Protein AF-D5C3Y3-F1 (afdb_monomer_lite)

Sequence (87 aa):
MEPLAKLLAVIGAITAMITGLFLIFSRLKAKGQSFGPSSLRAIGIVLFVPTLLILAIVTEFNTEALAALFGTLVGYFLAHSGSS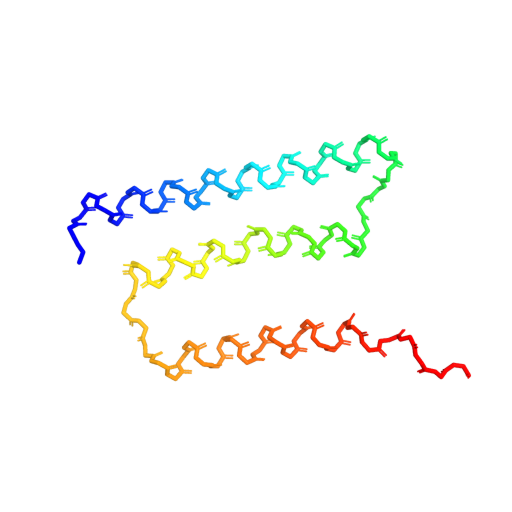TNQ

Foldseek 3Di:
DPPVVLVVLLVVLVVQLVVQLVVLVVVCVVVVHDDDPVSVVSNCCSNPPSVVVNCVSPDDDDPVVVVVVVVVVCVVVVVVVPPPDDD

pLDDT: mean 85.77, std 13.25, range [36.72, 97.81]

Secondary structure (DSSP, 8-state):
--HHHHHHHHHHHHHHHHHHHHHHHHHHHHTTPPS-HHHHHHHHHHHHHHHHHHHHHHS---HHHHHHHHHHHHHHHHHTT--S---

Organism: Nitrosococcus halophilus (strain Nc4) (NCBI:txid472759)

Structure (mmCIF, N/CA/C/O backbone):
data_AF-D5C3Y3-F1
#
_entry.id   AF-D5C3Y3-F1
#
loop_
_atom_site.group_PDB
_atom_site.id
_atom_site.type_symbol
_atom_site.label_atom_id
_atom_site.label_alt_id
_atom_site.label_comp_id
_atom_site.label_asym_id
_atom_site.label_entity_id
_atom_site.label_seq_id
_atom_site.pdbx_PDB_ins_code
_atom_site.Cartn_x
_atom_site.Cartn_y
_atom_site.Cartn_z
_atom_site.occupancy
_atom_site.B_iso_or_equiv
_atom_site.auth_seq_id
_atom_site.auth_comp_id
_atom_site.auth_asym_id
_atom_site.auth_atom_id
_atom_site.pdbx_PDB_model_num
ATOM 1 N N . MET A 1 1 ? 6.223 -1.932 -20.154 1.00 64.06 1 MET A N 1
ATOM 2 C CA . MET A 1 1 ? 4.785 -1.611 -20.018 1.00 64.06 1 MET A CA 1
ATOM 3 C C . MET A 1 1 ? 4.520 -0.303 -20.729 1.00 64.06 1 MET A C 1
ATOM 5 O O . MET A 1 1 ? 5.257 0.643 -20.473 1.00 64.06 1 MET A O 1
ATOM 9 N N . GLU A 1 2 ? 3.502 -0.267 -21.587 1.00 83.81 2 GLU A N 1
ATOM 10 C CA . GLU A 1 2 ? 3.018 0.958 -22.234 1.00 83.81 2 GLU A CA 1
ATOM 11 C C . GLU A 1 2 ? 2.763 2.075 -21.199 1.00 83.81 2 GLU A C 1
ATOM 13 O O . GLU A 1 2 ? 2.297 1.777 -20.090 1.00 83.81 2 GLU A O 1
ATOM 18 N N . PRO A 1 3 ? 3.031 3.355 -21.523 1.00 88.94 3 PRO A N 1
ATOM 19 C CA . PRO A 1 3 ? 2.877 4.474 -20.586 1.00 88.94 3 PRO A CA 1
ATOM 20 C C . PRO A 1 3 ? 1.449 4.583 -20.029 1.00 88.94 3 PRO A C 1
ATOM 22 O O . PRO A 1 3 ? 1.260 4.890 -18.852 1.00 88.94 3 PRO A O 1
ATOM 25 N N . LEU A 1 4 ? 0.447 4.233 -20.839 1.00 93.94 4 LEU A N 1
ATOM 26 C CA . LEU A 1 4 ? -0.952 4.176 -20.420 1.00 93.94 4 LEU A CA 1
ATOM 27 C C . LEU A 1 4 ? -1.200 3.106 -19.343 1.00 93.94 4 LEU A C 1
ATOM 29 O O . LEU A 1 4 ? -1.914 3.360 -18.377 1.00 93.94 4 LEU A O 1
ATOM 33 N N . ALA A 1 5 ? -0.586 1.926 -19.464 1.00 92.00 5 ALA A N 1
ATOM 34 C CA . ALA A 1 5 ? -0.751 0.847 -18.489 1.00 92.00 5 ALA A CA 1
ATOM 35 C C . ALA A 1 5 ? -0.152 1.220 -17.125 1.00 92.00 5 ALA A C 1
ATOM 37 O O . ALA A 1 5 ? -0.764 0.953 -16.090 1.00 92.00 5 ALA A O 1
ATOM 38 N N . LYS A 1 6 ? 1.006 1.899 -17.119 1.00 92.06 6 LYS A N 1
ATOM 39 C CA . LYS A 1 6 ? 1.600 2.440 -15.886 1.00 92.06 6 LYS A CA 1
ATOM 40 C C . LYS A 1 6 ? 0.659 3.444 -15.217 1.00 92.06 6 LYS A C 1
ATOM 42 O O . LYS A 1 6 ? 0.418 3.343 -14.018 1.00 92.06 6 LYS A O 1
ATOM 47 N N . LEU A 1 7 ? 0.089 4.367 -15.994 1.00 94.56 7 LEU A N 1
ATOM 48 C CA . LEU A 1 7 ? -0.856 5.364 -15.489 1.00 94.56 7 LEU A CA 1
ATOM 49 C C . LEU A 1 7 ? -2.103 4.714 -14.871 1.00 94.56 7 LEU A C 1
ATOM 51 O O . LEU A 1 7 ? -2.480 5.057 -13.752 1.00 94.56 7 LEU A O 1
ATOM 55 N N . LEU A 1 8 ? -2.713 3.747 -15.562 1.00 96.31 8 LEU A N 1
ATOM 56 C CA . LEU A 1 8 ? -3.890 3.032 -15.062 1.00 96.31 8 LEU A CA 1
ATOM 57 C C . LEU A 1 8 ? -3.595 2.269 -13.767 1.00 96.31 8 LEU A C 1
ATOM 59 O O . LEU A 1 8 ? -4.408 2.297 -12.845 1.00 96.31 8 LEU A O 1
ATOM 63 N N . ALA A 1 9 ? -2.427 1.633 -13.667 1.00 94.25 9 ALA A N 1
ATOM 64 C CA . ALA A 1 9 ? -2.027 0.930 -12.455 1.00 94.25 9 ALA A CA 1
ATOM 65 C C . ALA A 1 9 ? -1.830 1.885 -11.266 1.00 94.25 9 ALA A C 1
ATOM 67 O O . ALA A 1 9 ? -2.275 1.581 -10.160 1.00 94.25 9 ALA A O 1
ATOM 68 N N . VAL A 1 10 ? -1.230 3.059 -11.491 1.00 95.62 10 VAL A N 1
ATOM 69 C CA . VAL A 1 10 ? -1.067 4.088 -10.450 1.00 95.62 10 VAL A CA 1
ATOM 70 C C . VAL A 1 10 ? -2.423 4.631 -9.999 1.00 95.62 10 VAL A C 1
ATOM 72 O O . VAL A 1 10 ? -2.679 4.697 -8.798 1.00 95.62 10 VAL A O 1
ATOM 75 N N . ILE A 1 11 ? -3.320 4.959 -10.934 1.00 97.38 11 ILE A N 1
ATOM 76 C CA . ILE A 1 11 ? -4.680 5.415 -10.609 1.00 97.38 11 ILE A CA 1
ATOM 77 C C . ILE A 1 11 ? -5.417 4.339 -9.805 1.00 97.38 11 ILE A C 1
ATOM 79 O O . ILE A 1 11 ? -5.963 4.639 -8.747 1.00 97.38 11 ILE A O 1
ATOM 83 N N . GLY A 1 12 ? -5.372 3.082 -10.253 1.00 96.94 12 GLY A N 1
ATOM 84 C CA . GLY A 1 12 ? -5.994 1.962 -9.550 1.00 96.94 12 GLY A CA 1
ATOM 85 C C . GLY A 1 12 ? -5.453 1.778 -8.130 1.00 96.94 12 GLY A C 1
ATOM 86 O O . GLY A 1 12 ? -6.234 1.605 -7.194 1.00 96.94 12 GLY A O 1
ATOM 87 N N . ALA A 1 13 ? -4.136 1.889 -7.941 1.00 96.88 13 ALA A N 1
ATOM 88 C CA . ALA A 1 13 ? -3.506 1.824 -6.624 1.00 96.88 13 ALA A CA 1
ATOM 89 C C . ALA A 1 13 ? -3.967 2.970 -5.704 1.00 96.88 13 ALA A C 1
ATOM 91 O O . ALA A 1 13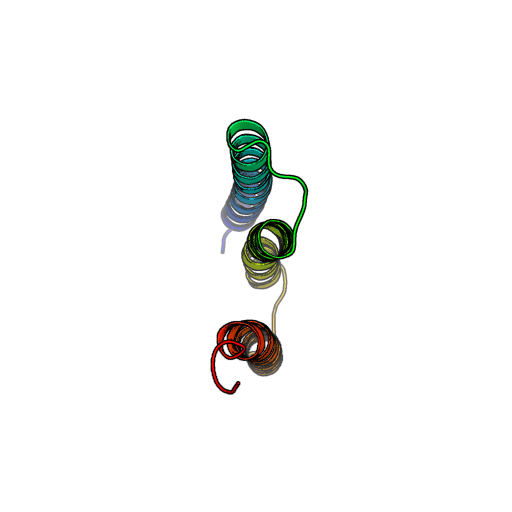 ? -4.277 2.733 -4.535 1.00 96.88 13 ALA A O 1
ATOM 92 N N . ILE A 1 14 ? -4.082 4.195 -6.227 1.00 97.50 14 ILE A N 1
ATOM 93 C CA . ILE A 1 14 ? -4.592 5.352 -5.474 1.00 97.50 14 ILE A CA 1
ATOM 94 C C . ILE A 1 14 ? -6.062 5.155 -5.096 1.00 97.50 14 ILE A C 1
ATOM 96 O O . ILE A 1 14 ? -6.432 5.346 -3.936 1.00 97.50 14 ILE A O 1
ATOM 100 N N . THR A 1 15 ? -6.905 4.718 -6.034 1.00 97.50 15 THR A N 1
ATOM 101 C CA . THR A 1 15 ? -8.316 4.421 -5.758 1.00 97.50 15 THR A CA 1
ATOM 102 C C . THR A 1 15 ? -8.458 3.332 -4.694 1.00 97.50 15 THR A C 1
ATOM 104 O O . THR A 1 15 ? -9.292 3.462 -3.794 1.00 97.50 15 THR A O 1
ATOM 107 N N . ALA A 1 16 ? -7.619 2.293 -4.737 1.00 96.81 16 ALA A N 1
ATOM 108 C CA . ALA A 1 16 ? -7.592 1.243 -3.724 1.00 96.81 16 ALA A CA 1
ATOM 109 C C . ALA A 1 16 ? -7.187 1.778 -2.338 1.00 96.81 16 ALA A C 1
ATOM 111 O O . ALA A 1 16 ? -7.843 1.433 -1.356 1.00 96.81 16 ALA A O 1
ATOM 112 N N . MET A 1 17 ? -6.179 2.659 -2.248 1.00 97.00 17 MET A N 1
ATOM 113 C CA . MET A 1 17 ? -5.788 3.306 -0.984 1.00 97.00 17 MET A CA 1
ATOM 114 C C . MET A 1 17 ? -6.943 4.103 -0.379 1.00 97.00 17 MET A C 1
ATOM 116 O O . MET A 1 17 ? -7.298 3.901 0.782 1.00 97.00 17 MET A O 1
ATOM 120 N N . ILE A 1 18 ? -7.565 4.976 -1.174 1.00 97.81 18 ILE A N 1
ATOM 121 C CA . ILE A 1 18 ? -8.674 5.825 -0.718 1.00 97.81 18 ILE A CA 1
ATOM 122 C C . ILE A 1 18 ? -9.852 4.961 -0.255 1.00 97.81 18 ILE A C 1
ATOM 124 O O . ILE A 1 18 ? -10.396 5.176 0.830 1.00 97.81 18 ILE A O 1
ATOM 128 N N . THR A 1 19 ? -10.211 3.942 -1.039 1.00 97.38 19 THR A N 1
ATOM 129 C CA . THR A 1 19 ? -11.308 3.022 -0.709 1.00 97.38 19 THR A CA 1
ATOM 130 C C . THR A 1 19 ? -11.002 2.224 0.558 1.00 97.38 19 THR A C 1
ATOM 132 O O . THR A 1 19 ? -11.852 2.106 1.438 1.00 97.38 19 THR A O 1
ATOM 135 N N . GLY A 1 20 ? -9.778 1.710 0.697 1.00 96.06 20 GLY A N 1
ATOM 136 C CA . GLY A 1 20 ? -9.346 0.970 1.879 1.00 96.06 20 GLY A CA 1
ATOM 137 C C . GLY A 1 20 ? -9.411 1.819 3.148 1.00 96.06 20 GLY A C 1
ATOM 138 O O . GLY A 1 20 ? -9.942 1.364 4.162 1.00 96.06 20 GLY A O 1
ATOM 139 N N . LEU A 1 21 ? -8.954 3.075 3.084 1.00 96.56 21 LEU A N 1
ATOM 140 C CA . LEU A 1 21 ? -9.079 4.015 4.197 1.00 96.56 21 LEU A CA 1
ATOM 141 C C . LEU A 1 21 ? -10.550 4.246 4.539 1.00 96.56 21 LEU A C 1
ATOM 143 O O . LEU A 1 21 ? -10.938 4.080 5.694 1.00 96.56 21 LEU A O 1
ATOM 147 N N . PHE A 1 22 ? -11.380 4.558 3.541 1.00 96.69 22 PHE A N 1
ATOM 148 C CA . PHE A 1 22 ? -12.811 4.779 3.739 1.00 96.69 22 PHE A CA 1
ATOM 149 C C . PHE A 1 22 ? -13.494 3.590 4.434 1.00 96.69 22 PHE A C 1
ATOM 151 O O . PHE A 1 22 ? -14.288 3.784 5.358 1.00 96.69 22 PHE A O 1
ATOM 158 N N . LEU A 1 23 ? -13.146 2.357 4.055 1.00 95.81 23 LEU A N 1
ATOM 159 C CA . LEU A 1 23 ? -13.658 1.142 4.691 1.00 95.81 23 LEU A CA 1
ATOM 160 C C . LEU A 1 23 ? -13.188 0.993 6.142 1.00 95.81 23 LEU A C 1
ATOM 162 O O . LEU A 1 23 ? -13.988 0.610 6.998 1.00 95.81 23 LEU A O 1
ATOM 166 N N . ILE A 1 24 ? -11.924 1.308 6.440 1.00 95.19 24 ILE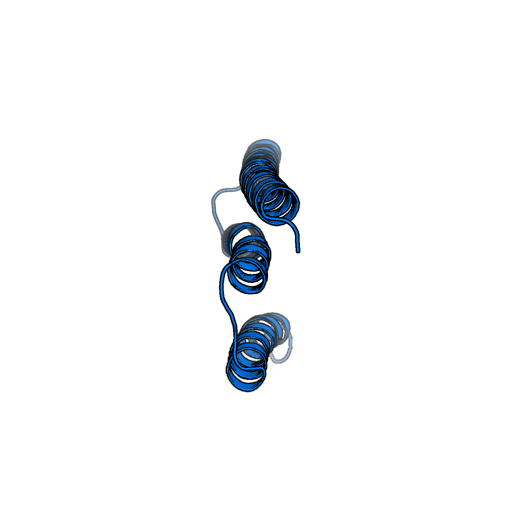 A N 1
ATOM 167 C CA . ILE A 1 24 ? -11.401 1.289 7.812 1.00 95.19 24 ILE A CA 1
ATOM 168 C C . ILE A 1 24 ? -12.170 2.296 8.668 1.00 95.19 24 ILE A C 1
ATOM 170 O O . ILE A 1 24 ? -12.751 1.913 9.682 1.00 95.19 24 ILE A O 1
ATOM 174 N N . PHE A 1 25 ? -12.252 3.554 8.233 1.00 94.19 25 PHE A N 1
ATOM 175 C CA . PHE A 1 25 ? -12.976 4.611 8.940 1.00 94.19 25 PHE A CA 1
ATOM 176 C C . PHE A 1 25 ? -14.450 4.264 9.165 1.00 94.19 25 PHE A C 1
ATOM 178 O O . PHE A 1 25 ? -14.965 4.412 10.275 1.00 94.19 25 PHE A O 1
ATOM 185 N N . SER A 1 26 ? -15.117 3.745 8.132 1.00 93.88 26 SER A N 1
ATOM 186 C CA . SER A 1 26 ? -16.515 3.318 8.215 1.00 93.88 26 SER A CA 1
ATOM 187 C C . SER A 1 26 ? -16.700 2.188 9.228 1.00 93.88 26 SER A C 1
ATOM 189 O O . SER A 1 26 ? -17.638 2.221 10.024 1.00 93.88 26 SER A O 1
ATOM 191 N N . ARG A 1 27 ? -15.783 1.211 9.264 1.00 92.56 27 ARG A N 1
ATOM 192 C CA . ARG A 1 27 ? -15.813 0.122 10.251 1.00 92.56 27 ARG A CA 1
ATOM 193 C C . ARG A 1 27 ? -15.530 0.601 11.670 1.00 92.56 27 ARG A C 1
ATOM 195 O O . ARG A 1 27 ? -16.195 0.125 12.586 1.00 92.56 27 ARG A O 1
ATOM 202 N N . LEU A 1 28 ? -14.586 1.521 11.860 1.00 93.25 28 LEU A N 1
ATOM 203 C CA . LEU A 1 28 ? -14.299 2.109 13.173 1.00 93.25 28 LEU A CA 1
ATOM 204 C C . LEU A 1 28 ? -15.535 2.826 13.715 1.00 93.25 28 LEU A C 1
ATOM 206 O O . LEU A 1 28 ? -15.963 2.551 14.836 1.00 93.25 28 LEU A O 1
ATOM 210 N N . LYS A 1 29 ? -16.165 3.659 12.876 1.00 92.25 29 LYS A N 1
ATOM 211 C CA . LYS A 1 29 ? -17.396 4.377 13.220 1.00 92.25 29 LYS A CA 1
ATOM 212 C C . LYS A 1 29 ? -18.545 3.421 13.545 1.00 92.25 29 LYS A C 1
ATOM 214 O O . LYS A 1 29 ? -19.196 3.593 14.568 1.00 92.25 29 LYS A O 1
ATOM 219 N N . ALA A 1 30 ? -18.766 2.396 12.719 1.00 93.44 30 ALA A N 1
ATOM 220 C CA . ALA A 1 30 ? -19.833 1.414 12.933 1.00 93.44 30 ALA A CA 1
ATOM 221 C C . ALA A 1 30 ? -19.652 0.599 14.224 1.00 93.44 30 ALA A C 1
ATOM 223 O O . ALA A 1 30 ? -20.634 0.196 14.838 1.00 93.44 30 ALA A O 1
ATOM 224 N N . LYS A 1 31 ? -18.405 0.363 14.648 1.00 91.88 31 LYS A N 1
ATOM 225 C CA . LYS A 1 31 ? -18.088 -0.358 15.888 1.00 91.88 31 LYS A CA 1
ATOM 226 C C . LYS A 1 31 ? -17.960 0.548 17.116 1.00 91.88 31 LYS A C 1
ATOM 228 O O . LYS A 1 31 ? -17.675 0.033 18.192 1.00 91.88 31 LYS A O 1
ATOM 233 N N . GLY A 1 32 ? -18.112 1.867 16.967 1.00 89.06 32 GLY A N 1
ATOM 234 C CA . GLY A 1 32 ? -17.876 2.826 18.050 1.00 89.06 32 GLY A CA 1
ATOM 235 C C . GLY A 1 32 ? -16.451 2.764 18.614 1.00 89.06 32 GLY A C 1
ATOM 236 O O . GLY A 1 32 ? -16.240 3.073 19.782 1.00 89.06 32 GLY A O 1
ATOM 237 N N . GLN A 1 33 ? -15.480 2.314 17.813 1.00 87.69 33 GLN A N 1
ATOM 238 C CA . GLN A 1 33 ? -14.094 2.152 18.245 1.00 87.69 33 GLN A CA 1
ATOM 239 C C . GLN A 1 33 ? -13.281 3.399 17.906 1.00 87.69 33 GLN A C 1
ATOM 241 O O . GLN A 1 33 ? -13.389 3.953 16.810 1.00 87.69 33 GLN A O 1
ATOM 246 N N . SER A 1 34 ? -12.438 3.817 18.846 1.00 86.12 34 SER A N 1
ATOM 247 C CA . SER A 1 34 ? -11.412 4.824 18.601 1.00 86.12 34 SER A CA 1
ATOM 248 C C . SER A 1 34 ? -10.261 4.236 17.782 1.00 86.12 34 SER A C 1
ATOM 250 O O . SER A 1 34 ? -10.147 3.023 17.583 1.00 86.12 34 SER A O 1
ATOM 252 N N . PHE A 1 35 ? -9.383 5.111 17.300 1.00 87.75 35 PHE A N 1
ATOM 253 C CA . PHE A 1 35 ? -8.136 4.676 16.693 1.00 87.75 35 PHE A CA 1
ATOM 254 C C . PHE A 1 35 ? -7.275 3.937 17.716 1.00 87.75 35 PHE A C 1
ATOM 256 O O . PHE A 1 35 ? -6.846 4.511 18.713 1.00 87.75 35 PHE A O 1
ATOM 263 N N . GLY A 1 36 ? -7.010 2.666 17.440 1.00 87.38 36 GLY A N 1
ATOM 264 C CA . GLY A 1 36 ? -6.142 1.814 18.237 1.00 87.38 36 GLY A CA 1
ATOM 265 C C . GLY A 1 36 ? -5.067 1.123 17.395 1.00 87.38 36 GLY A C 1
ATOM 266 O O . GLY A 1 36 ? -4.967 1.346 16.181 1.00 87.38 36 GLY A O 1
ATOM 267 N N . PRO A 1 37 ? -4.274 0.233 18.015 1.00 87.62 37 PRO A N 1
ATOM 268 C CA . PRO A 1 37 ? -3.195 -0.486 17.338 1.00 87.62 37 PRO A CA 1
ATOM 269 C C . PRO A 1 37 ? -3.666 -1.275 16.107 1.00 87.62 37 PRO A C 1
ATOM 271 O O . PRO A 1 37 ? -2.993 -1.295 15.078 1.00 87.62 37 PRO A O 1
ATOM 274 N N . SER A 1 38 ? -4.857 -1.879 16.171 1.00 86.69 38 SER A N 1
ATOM 275 C CA . SER A 1 38 ? -5.435 -2.654 15.067 1.00 86.69 38 SER A CA 1
ATOM 276 C C . SER A 1 38 ? -5.796 -1.786 13.858 1.00 86.69 38 SER A C 1
ATOM 278 O O . SER A 1 38 ? -5.496 -2.157 12.723 1.00 86.69 38 SER A O 1
ATOM 280 N N . SER A 1 39 ? -6.393 -0.611 14.080 1.00 90.12 39 SER A N 1
ATOM 281 C CA . SER A 1 39 ? -6.732 0.327 13.008 1.00 90.12 39 SER A CA 1
ATOM 282 C C . SER A 1 39 ? -5.497 0.993 12.416 1.00 90.12 39 SER A C 1
ATOM 284 O O . SER A 1 39 ? -5.427 1.151 11.203 1.00 90.12 39 SER A O 1
ATOM 286 N N . LEU A 1 40 ? -4.501 1.327 13.243 1.00 90.25 40 LEU A N 1
ATOM 287 C CA . LEU A 1 40 ? -3.222 1.863 12.773 1.00 90.25 40 LEU A CA 1
ATOM 288 C C . LEU A 1 40 ? -2.479 0.842 11.908 1.00 90.25 40 LEU A C 1
ATOM 290 O O . LEU A 1 40 ? -2.009 1.191 10.829 1.00 90.25 40 LEU A O 1
ATOM 294 N N . ARG A 1 41 ? -2.450 -0.433 12.320 1.00 85.81 41 ARG A N 1
ATOM 295 C CA . ARG A 1 41 ? -1.890 -1.524 11.508 1.00 85.81 41 ARG A CA 1
ATOM 296 C C . ARG A 1 41 ? -2.627 -1.670 10.177 1.00 85.81 41 ARG A C 1
ATOM 298 O O . ARG A 1 41 ? -1.984 -1.808 9.141 1.00 85.81 41 ARG A O 1
ATOM 305 N N . ALA A 1 42 ? -3.959 -1.612 10.188 1.00 90.00 42 ALA A N 1
ATOM 306 C CA . ALA A 1 42 ? -4.761 -1.690 8.969 1.00 90.00 42 ALA A CA 1
ATOM 307 C C . ALA A 1 42 ? -4.496 -0.506 8.023 1.00 90.00 42 ALA A C 1
ATOM 309 O O . ALA A 1 42 ? -4.305 -0.718 6.830 1.00 90.00 42 ALA A O 1
ATOM 310 N N . ILE A 1 43 ? -4.428 0.721 8.552 1.00 93.06 43 ILE A N 1
ATOM 311 C CA . ILE A 1 43 ? -4.092 1.931 7.782 1.00 93.06 43 ILE A CA 1
ATOM 312 C C . ILE A 1 43 ? -2.695 1.803 7.183 1.00 93.06 43 ILE A C 1
ATOM 314 O O . ILE A 1 43 ? -2.522 2.038 5.991 1.00 93.06 43 ILE A O 1
ATOM 318 N N . GLY A 1 44 ? -1.722 1.369 7.988 1.00 89.44 44 GLY A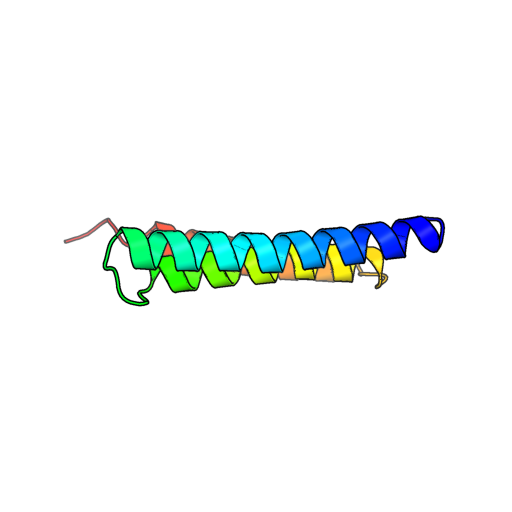 N 1
ATOM 319 C CA . GLY A 1 44 ? -0.360 1.113 7.537 1.00 89.44 44 GLY A CA 1
ATOM 320 C C . GLY A 1 44 ? -0.334 0.157 6.348 1.00 89.44 44 GLY A C 1
ATOM 321 O O . GLY A 1 44 ? 0.222 0.500 5.315 1.00 89.44 44 GLY A O 1
ATOM 322 N N . ILE A 1 45 ? -1.007 -0.994 6.438 1.00 89.44 45 ILE A N 1
ATOM 323 C CA . ILE A 1 45 ? -1.075 -1.974 5.340 1.00 89.44 45 ILE A CA 1
ATOM 324 C C . ILE A 1 45 ? -1.750 -1.383 4.093 1.00 89.44 45 ILE A C 1
ATOM 326 O O . ILE A 1 45 ? -1.229 -1.535 2.987 1.00 89.44 45 ILE A O 1
ATOM 330 N N . VAL A 1 46 ? -2.887 -0.702 4.268 1.00 94.81 46 VAL A N 1
ATOM 331 C CA . VAL A 1 46 ? -3.669 -0.114 3.168 1.00 94.81 46 VAL A CA 1
ATOM 332 C C . VAL A 1 46 ? -2.892 0.960 2.415 1.00 94.81 46 VAL A C 1
ATOM 334 O O . VAL A 1 46 ? -3.062 1.074 1.209 1.00 94.81 46 VAL A O 1
ATOM 337 N N . LEU A 1 47 ? -2.040 1.728 3.090 1.00 93.12 47 LEU A N 1
ATOM 338 C CA . LEU A 1 47 ? -1.194 2.733 2.445 1.00 93.12 47 LEU A CA 1
ATOM 3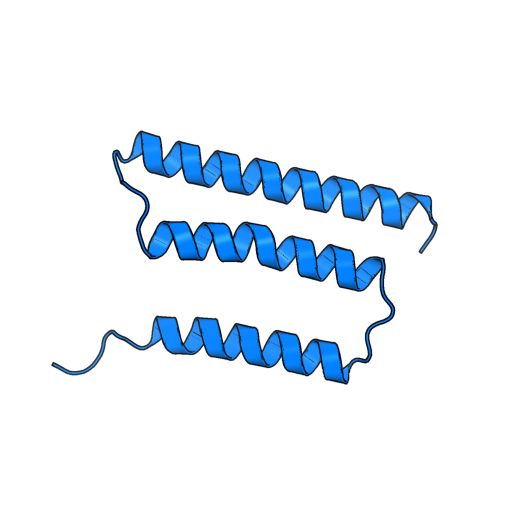39 C C . LEU A 1 47 ? 0.074 2.120 1.853 1.00 93.12 47 LEU A C 1
ATOM 341 O O . LEU A 1 47 ? 0.515 2.485 0.764 1.00 93.12 47 LEU A O 1
ATOM 345 N N . PHE A 1 48 ? 0.670 1.177 2.570 1.00 90.50 48 PHE A N 1
ATOM 346 C CA . PHE A 1 48 ? 2.001 0.690 2.269 1.00 90.50 48 PHE A CA 1
ATOM 347 C C . PHE A 1 48 ? 2.033 -0.256 1.059 1.00 90.50 48 PHE A C 1
ATOM 349 O O . PHE A 1 48 ? 2.867 -0.086 0.171 1.00 90.50 48 PHE A O 1
ATOM 356 N N . VAL A 1 49 ? 1.112 -1.224 0.973 1.00 90.25 49 VAL A N 1
ATOM 357 C CA . VAL A 1 49 ? 1.105 -2.208 -0.129 1.00 90.25 49 VAL A CA 1
ATOM 358 C C . VAL A 1 49 ? 0.888 -1.541 -1.498 1.00 90.25 49 VAL A C 1
ATOM 360 O O . VAL A 1 49 ? 1.670 -1.810 -2.413 1.00 90.25 49 VAL A O 1
ATOM 363 N N . PRO A 1 50 ? -0.090 -0.629 -1.676 1.00 93.00 50 PRO A N 1
ATOM 364 C CA . PRO A 1 50 ? -0.251 0.075 -2.947 1.00 93.00 50 PRO A CA 1
ATOM 365 C C . PRO A 1 50 ? 0.924 1.007 -3.261 1.00 93.00 50 PRO A C 1
ATOM 367 O O . PRO A 1 50 ? 1.270 1.169 -4.428 1.00 93.00 50 PRO A O 1
ATOM 370 N N . THR A 1 51 ? 1.585 1.569 -2.243 1.00 92.06 51 THR A N 1
ATOM 371 C CA . THR A 1 51 ? 2.807 2.368 -2.434 1.00 92.06 51 THR A CA 1
ATOM 372 C C . THR A 1 51 ? 3.942 1.517 -3.002 1.00 92.06 51 THR A C 1
ATOM 374 O O . THR A 1 51 ? 4.578 1.932 -3.969 1.00 92.06 51 THR A O 1
ATOM 377 N N . LEU A 1 52 ? 4.163 0.301 -2.484 1.00 89.31 52 LEU A N 1
ATOM 378 C CA . LEU A 1 52 ? 5.142 -0.622 -3.070 1.00 89.31 52 LEU A CA 1
ATOM 379 C C . LEU A 1 52 ? 4.816 -0.970 -4.521 1.00 89.31 52 LEU A C 1
ATOM 381 O O . LEU A 1 52 ? 5.722 -1.010 -5.349 1.00 89.31 52 LEU A O 1
ATOM 385 N N . LEU A 1 53 ? 3.538 -1.197 -4.834 1.00 89.69 53 LEU A N 1
ATOM 386 C CA . LEU A 1 53 ? 3.102 -1.469 -6.202 1.00 89.69 53 LEU A CA 1
ATOM 387 C C . LEU A 1 53 ? 3.426 -0.291 -7.131 1.00 89.69 53 LEU A C 1
ATOM 389 O O . LEU A 1 53 ? 3.985 -0.497 -8.203 1.00 89.69 53 LEU A O 1
ATOM 393 N N . ILE A 1 54 ? 3.121 0.941 -6.714 1.00 92.38 54 ILE A N 1
ATOM 394 C CA . ILE A 1 54 ? 3.440 2.150 -7.487 1.00 92.38 54 ILE A CA 1
ATOM 395 C C . ILE A 1 54 ? 4.946 2.251 -7.714 1.00 92.38 54 ILE A C 1
ATOM 397 O O . ILE A 1 54 ? 5.383 2.441 -8.849 1.00 92.38 54 ILE A O 1
ATOM 401 N N . LEU A 1 55 ? 5.747 2.087 -6.660 1.00 90.00 55 LEU A N 1
ATOM 402 C CA . LEU A 1 55 ? 7.195 2.163 -6.784 1.00 90.00 55 LEU A CA 1
ATOM 403 C C . LEU A 1 55 ? 7.725 1.067 -7.718 1.00 90.00 55 LEU A C 1
ATOM 405 O O . LEU A 1 55 ? 8.516 1.367 -8.602 1.00 90.00 55 LEU A O 1
ATOM 409 N N . ALA A 1 56 ? 7.237 -0.171 -7.620 1.00 86.31 56 ALA A N 1
ATOM 410 C CA . ALA A 1 56 ? 7.662 -1.269 -8.493 1.00 86.31 56 ALA A CA 1
ATOM 411 C C . ALA A 1 56 ? 7.353 -1.030 -9.983 1.00 86.31 56 ALA A C 1
ATOM 413 O O . ALA A 1 56 ? 7.996 -1.608 -10.856 1.00 86.31 56 ALA A O 1
ATOM 414 N N . ILE A 1 57 ? 6.364 -0.187 -10.283 1.00 88.62 57 ILE A N 1
ATOM 415 C CA . ILE A 1 57 ? 5.933 0.137 -11.649 1.00 88.62 57 ILE A CA 1
ATOM 416 C C . ILE A 1 57 ? 6.670 1.363 -12.207 1.00 88.62 57 ILE A C 1
ATOM 418 O O . ILE A 1 57 ? 6.947 1.441 -13.413 1.00 88.62 57 ILE A O 1
ATOM 422 N N . VAL A 1 58 ? 6.932 2.348 -11.347 1.00 88.94 58 VAL A N 1
ATOM 423 C CA . VAL A 1 58 ? 7.483 3.654 -11.731 1.00 88.94 58 VAL A CA 1
ATOM 424 C C . VAL A 1 58 ? 9.005 3.693 -11.603 1.00 88.94 58 VAL A C 1
ATOM 426 O O . VAL A 1 58 ? 9.651 4.401 -12.372 1.00 88.94 58 VAL A O 1
ATOM 429 N N . THR A 1 59 ? 9.581 2.919 -10.685 1.00 86.94 59 THR A N 1
ATOM 430 C CA . THR A 1 59 ? 11.026 2.868 -10.435 1.00 86.94 59 THR A CA 1
ATOM 431 C C . THR A 1 59 ? 11.619 1.525 -10.838 1.00 86.94 59 THR A C 1
ATOM 433 O O . THR A 1 59 ? 10.984 0.480 -10.709 1.00 86.94 59 THR A O 1
ATOM 436 N N . GLU A 1 60 ? 12.857 1.553 -11.321 1.00 83.50 60 GLU A N 1
ATOM 437 C CA . GLU A 1 60 ? 13.647 0.349 -11.561 1.00 83.50 60 GLU A CA 1
ATOM 438 C C . GLU A 1 60 ? 14.336 -0.045 -10.257 1.00 83.50 60 GLU A C 1
ATOM 440 O O . GLU A 1 60 ? 15.397 0.467 -9.902 1.00 83.50 60 GLU A O 1
ATOM 445 N N . PHE A 1 61 ? 13.697 -0.928 -9.497 1.00 79.00 61 PHE A N 1
ATOM 446 C CA . PHE A 1 61 ? 14.309 -1.451 -8.286 1.00 79.00 61 PHE A CA 1
ATOM 447 C C . PHE A 1 61 ? 15.371 -2.498 -8.599 1.00 79.00 61 PHE A C 1
ATOM 449 O O . PHE A 1 61 ? 15.141 -3.429 -9.370 1.00 79.00 61 PHE A O 1
ATOM 456 N N . ASN A 1 62 ? 16.488 -2.421 -7.876 1.00 83.19 62 ASN A N 1
ATOM 457 C CA . ASN A 1 62 ? 17.347 -3.582 -7.695 1.00 83.19 62 ASN A CA 1
ATOM 458 C C . ASN A 1 62 ? 16.579 -4.646 -6.882 1.00 83.19 62 ASN A C 1
ATOM 460 O O . ASN A 1 62 ? 15.943 -4.336 -5.869 1.00 83.19 62 ASN A O 1
ATOM 464 N N . THR A 1 63 ? 16.650 -5.904 -7.313 1.00 82.38 63 THR A N 1
ATOM 465 C CA . THR A 1 63 ? 16.050 -7.058 -6.631 1.00 82.38 63 THR A CA 1
ATOM 466 C C . THR A 1 63 ? 16.491 -7.187 -5.171 1.00 82.38 63 THR A C 1
ATOM 468 O O . THR A 1 63 ? 15.695 -7.611 -4.337 1.00 82.38 63 THR A O 1
ATOM 471 N N . GLU A 1 64 ? 17.710 -6.759 -4.833 1.00 85.38 64 GLU A N 1
ATOM 472 C CA . GLU A 1 64 ? 18.221 -6.712 -3.456 1.00 85.38 64 GLU A CA 1
ATOM 473 C C . GLU A 1 64 ? 17.466 -5.696 -2.592 1.00 85.38 64 GLU A C 1
ATOM 475 O O . GLU A 1 64 ? 17.103 -5.993 -1.455 1.00 85.38 64 GLU A O 1
ATOM 480 N N . ALA A 1 65 ? 17.168 -4.514 -3.141 1.00 85.69 65 ALA A N 1
ATOM 481 C CA . ALA A 1 65 ? 16.418 -3.480 -2.434 1.00 85.69 65 ALA A CA 1
ATOM 482 C C . ALA A 1 65 ? 14.971 -3.924 -2.184 1.00 85.69 65 ALA A C 1
ATOM 484 O O . ALA A 1 65 ? 14.448 -3.735 -1.086 1.00 85.69 65 ALA A O 1
ATOM 485 N N . LEU A 1 66 ? 14.342 -4.580 -3.167 1.00 83.06 66 LEU A N 1
ATOM 486 C CA . LEU A 1 66 ? 13.027 -5.196 -2.981 1.00 83.06 66 LEU A CA 1
ATOM 487 C C . LEU A 1 66 ? 13.074 -6.265 -1.887 1.00 83.06 66 LEU A C 1
ATOM 489 O O . LEU A 1 66 ? 12.263 -6.216 -0.967 1.00 83.06 66 LEU A O 1
ATOM 493 N N . ALA A 1 67 ? 14.035 -7.190 -1.940 1.00 86.56 67 ALA A N 1
ATOM 494 C CA . ALA A 1 67 ? 14.189 -8.238 -0.935 1.00 86.56 67 ALA A CA 1
ATOM 495 C C . ALA A 1 67 ? 14.404 -7.672 0.478 1.00 86.56 67 ALA A C 1
ATOM 497 O O . ALA A 1 67 ? 13.785 -8.156 1.424 1.00 86.56 67 ALA A O 1
ATOM 498 N N . ALA A 1 68 ? 15.214 -6.619 0.625 1.00 89.38 68 ALA A N 1
ATOM 499 C CA . ALA A 1 68 ? 15.419 -5.933 1.897 1.00 89.38 68 ALA A CA 1
ATOM 500 C C . ALA A 1 68 ? 14.121 -5.296 2.417 1.00 89.38 68 ALA A C 1
ATOM 502 O O . ALA A 1 68 ? 13.739 -5.536 3.562 1.00 89.38 68 ALA A O 1
ATOM 503 N N . LEU A 1 69 ? 13.399 -4.555 1.567 1.00 85.81 69 LEU A N 1
ATOM 504 C CA . LEU A 1 69 ? 12.112 -3.952 1.928 1.00 85.81 69 LEU A CA 1
ATOM 505 C C . LEU A 1 69 ? 11.086 -5.022 2.333 1.00 85.81 69 LEU A C 1
ATOM 507 O O . LEU A 1 69 ? 10.444 -4.891 3.375 1.00 85.81 69 LEU A O 1
ATOM 511 N N . PHE A 1 70 ? 10.971 -6.111 1.567 1.00 84.69 70 PHE A N 1
ATOM 512 C CA . PHE A 1 70 ? 10.106 -7.246 1.902 1.00 84.69 70 PHE A CA 1
ATOM 513 C C . PHE A 1 70 ? 10.519 -7.926 3.210 1.00 84.69 70 PHE A C 1
ATOM 515 O O . PHE A 1 70 ? 9.658 -8.200 4.046 1.00 84.69 70 PHE A O 1
ATOM 522 N N . GLY A 1 71 ? 11.815 -8.143 3.430 1.00 87.06 71 GLY A N 1
ATOM 523 C CA . GLY A 1 71 ? 12.350 -8.715 4.663 1.00 87.06 71 GLY A CA 1
ATOM 524 C C . GLY A 1 71 ? 12.018 -7.868 5.892 1.00 87.06 71 GLY A C 1
ATOM 525 O O . GLY A 1 71 ? 11.536 -8.401 6.892 1.00 87.06 71 GLY A O 1
ATOM 526 N N . THR A 1 72 ? 12.181 -6.544 5.810 1.00 87.19 72 THR A N 1
ATOM 527 C CA . THR A 1 72 ? 11.809 -5.619 6.892 1.00 87.19 72 THR A CA 1
ATOM 528 C C . THR A 1 72 ? 10.312 -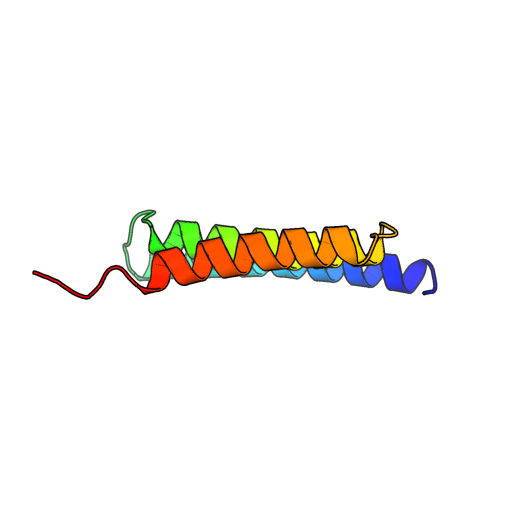5.661 7.192 1.00 87.19 72 THR A C 1
ATOM 530 O O . THR A 1 72 ? 9.920 -5.645 8.358 1.00 87.19 72 THR A O 1
ATOM 533 N N . LEU A 1 73 ? 9.461 -5.765 6.171 1.00 81.06 73 LEU A N 1
ATOM 534 C CA . LEU A 1 73 ? 8.010 -5.835 6.359 1.00 81.06 73 LEU A CA 1
ATOM 535 C C . LEU A 1 73 ? 7.563 -7.141 6.989 1.00 81.06 73 LEU A C 1
ATOM 537 O O . LEU A 1 73 ? 6.764 -7.132 7.923 1.00 81.06 73 LEU A O 1
ATOM 541 N N . VAL A 1 74 ? 8.080 -8.260 6.485 1.00 84.62 74 VAL A N 1
ATOM 542 C CA . VAL A 1 74 ? 7.809 -9.582 7.048 1.00 84.62 74 VAL A CA 1
ATOM 543 C C . VAL A 1 74 ? 8.286 -9.616 8.497 1.00 84.62 74 VAL A C 1
ATOM 545 O O . VAL A 1 74 ? 7.519 -10.012 9.370 1.00 84.62 74 VAL A O 1
ATOM 548 N N . GLY A 1 75 ? 9.481 -9.092 8.783 1.00 85.56 75 GLY A N 1
ATOM 549 C CA . GLY A 1 75 ? 9.988 -8.933 10.145 1.00 85.56 75 GLY A CA 1
ATOM 550 C C . GLY A 1 75 ? 9.064 -8.095 11.036 1.00 85.56 75 GLY A C 1
ATOM 551 O O . GLY A 1 75 ? 8.694 -8.540 12.122 1.00 85.56 75 GLY A O 1
ATOM 552 N N . TYR A 1 76 ? 8.620 -6.924 10.567 1.00 81.62 76 TYR A N 1
ATOM 553 C CA . TYR A 1 76 ? 7.699 -6.052 11.304 1.00 81.62 76 TYR A CA 1
ATOM 554 C C . TYR A 1 76 ? 6.357 -6.737 11.608 1.00 81.62 76 TYR A C 1
ATOM 556 O O . TYR A 1 76 ? 5.851 -6.651 12.732 1.00 81.62 76 TYR A O 1
ATOM 564 N N . PHE A 1 77 ? 5.786 -7.448 10.631 1.00 73.19 77 PHE A N 1
ATOM 565 C CA . PHE A 1 77 ? 4.507 -8.135 10.800 1.00 73.19 77 PHE A CA 1
ATOM 566 C C . PHE A 1 77 ? 4.601 -9.390 11.671 1.00 73.19 77 PHE A C 1
ATOM 568 O O . PHE A 1 77 ? 3.683 -9.609 12.464 1.00 73.19 77 PHE A O 1
ATOM 575 N N . LEU A 1 78 ? 5.681 -10.174 11.550 1.00 76.06 78 LEU A N 1
ATOM 576 C CA . LEU A 1 78 ? 5.917 -11.380 12.352 1.00 76.06 78 LEU A CA 1
ATOM 577 C C . LEU A 1 78 ? 6.201 -11.043 13.819 1.00 76.06 78 LEU A C 1
ATOM 579 O O . LEU A 1 78 ? 5.633 -11.671 14.715 1.00 76.06 78 LEU A O 1
ATOM 583 N N . ALA A 1 79 ? 7.008 -10.007 14.077 1.00 73.44 79 ALA A N 1
ATOM 584 C CA . ALA A 1 79 ? 7.282 -9.531 15.433 1.00 73.44 79 ALA A CA 1
ATOM 585 C C . ALA A 1 79 ? 5.995 -9.110 16.170 1.00 73.44 79 ALA A C 1
ATOM 587 O O . ALA A 1 79 ? 5.867 -9.313 17.374 1.00 73.44 79 ALA A O 1
ATOM 588 N N . HIS A 1 80 ? 5.002 -8.596 15.437 1.00 62.28 80 HIS A N 1
ATOM 589 C CA . HIS A 1 80 ? 3.698 -8.193 15.976 1.00 62.28 80 HIS A CA 1
ATOM 590 C C . HIS A 1 80 ? 2.628 -9.302 15.980 1.00 62.28 80 HIS A C 1
ATOM 592 O O . HIS A 1 80 ? 1.482 -9.030 16.341 1.00 62.28 80 HIS A O 1
ATOM 598 N N . SER A 1 81 ? 2.942 -10.531 15.557 1.00 57.34 81 SER A N 1
ATOM 599 C CA . SER A 1 81 ? 2.037 -11.693 15.669 1.00 57.34 81 SER A CA 1
ATOM 600 C C . SER A 1 81 ? 2.402 -12.656 16.803 1.00 57.34 81 SER A C 1
ATOM 602 O O . SER A 1 81 ? 1.609 -13.539 17.109 1.00 57.34 81 SER A O 1
ATOM 604 N N . GLY A 1 82 ? 3.572 -12.488 17.431 1.00 52.69 82 GLY A N 1
ATOM 605 C CA . GLY A 1 82 ? 4.089 -13.388 18.470 1.00 52.69 82 GLY A CA 1
ATOM 606 C C . GLY A 1 82 ? 3.853 -12.954 19.922 1.00 52.69 82 GLY A C 1
ATOM 607 O O . GLY A 1 82 ? 4.246 -13.679 20.828 1.00 52.69 82 GLY A O 1
ATOM 608 N N . SER A 1 83 ? 3.220 -11.808 20.193 1.00 48.19 83 SER A N 1
ATOM 609 C CA . SER A 1 83 ? 3.069 -11.290 21.568 1.00 48.19 83 SER A CA 1
ATOM 610 C C . SER A 1 83 ? 1.870 -11.880 22.335 1.00 48.19 83 SER A C 1
ATOM 612 O O . SER A 1 83 ? 1.175 -11.162 23.053 1.00 48.19 83 SER A O 1
ATOM 614 N N . SER A 1 84 ? 1.603 -13.177 22.171 1.00 49.31 84 SER A N 1
ATOM 615 C CA . SER A 1 84 ? 0.588 -13.915 22.935 1.00 49.31 84 SER A CA 1
ATOM 616 C C . SER A 1 84 ? 1.094 -15.287 23.394 1.00 49.31 84 SER A C 1
ATOM 618 O O . SER A 1 84 ? 0.430 -16.296 23.167 1.00 49.31 84 SER A O 1
ATOM 620 N N . THR A 1 85 ? 2.274 -15.356 24.016 1.00 48.69 85 THR A N 1
ATOM 621 C CA . THR A 1 85 ? 2.724 -16.527 24.794 1.00 48.69 85 THR A CA 1
ATOM 622 C C . THR A 1 85 ? 3.745 -16.087 25.854 1.00 48.69 85 THR A C 1
ATOM 624 O O . THR A 1 85 ? 4.698 -15.385 25.523 1.00 48.69 85 THR A O 1
ATOM 627 N N . ASN A 1 86 ? 3.509 -16.538 27.095 1.00 39.47 86 ASN A N 1
ATOM 628 C CA . ASN A 1 86 ? 4.224 -16.332 28.371 1.00 39.47 86 ASN A CA 1
ATOM 629 C C . ASN A 1 86 ? 3.772 -15.142 29.247 1.00 39.47 86 ASN A C 1
ATOM 631 O O . ASN A 1 86 ? 4.469 -14.136 29.379 1.00 39.47 86 ASN A O 1
ATOM 635 N N . GLN A 1 87 ? 2.603 -15.317 29.884 1.00 36.72 87 GLN A N 1
ATOM 636 C CA . GLN A 1 87 ? 2.542 -15.248 31.354 1.00 36.72 87 GLN A CA 1
ATOM 637 C C . GLN A 1 87 ? 2.996 -16.597 31.910 1.00 36.72 87 GLN A C 1
ATOM 639 O O . GLN A 1 87 ? 2.669 -17.608 31.245 1.00 36.72 87 GLN A O 1
#

Radius of gyration: 16.29 Å; chains: 1; bounding box: 38×22×54 Å